Protein AF-A0A7C1GFV4-F1 (afdb_monomer_lite)

Foldseek 3Di:
DDDDDPDDWDKDFDWDQPPVHDIDTDWIATPNRTPVVVVCVVCVVVCVVPNPVSVVVVVVVVVVVVVVVVVVPDPDDDDDDDDPPPPDDD

Secondary structure (DSSP, 8-state):
----------EEEEEEEETTTEEEEEEEEETTEEHHHHHHHHHHHHHHHHHHHHHHHHHHHHHHHHHHHHHHT-SSPPP-PPP-------

Radius of gyration: 19.38 Å; chains: 1; bounding box: 44×45×37 Å

Sequence (90 aa):
VLKEKNVAIPVSYIMILENGNQWMVYDIIVEGVSLVRNYMEQFREIVRQGGYSELIKLLENKIETLEHDLSKTCPIDLPRKAVPQRRSVR

Structure (mmCIF, N/CA/C/O backbone):
data_AF-A0A7C1GFV4-F1
#
_entry.id   AF-A0A7C1GFV4-F1
#
loop_
_atom_site.group_PDB
_atom_site.id
_atom_site.type_symbol
_atom_site.label_atom_id
_atom_site.label_alt_id
_atom_site.label_comp_id
_atom_site.label_asym_id
_atom_site.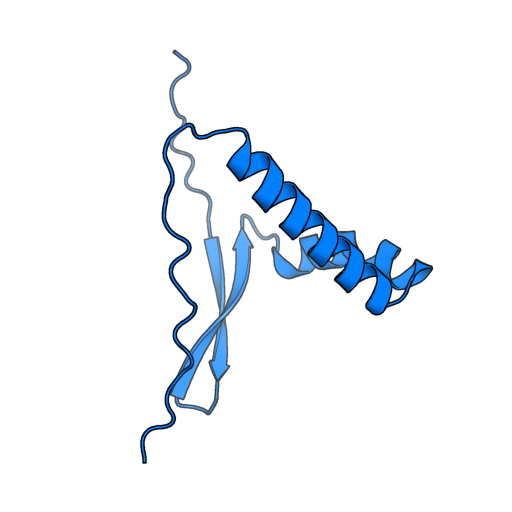label_entity_id
_atom_site.label_seq_id
_atom_site.pdbx_PDB_ins_code
_atom_site.Cartn_x
_atom_site.Cartn_y
_atom_site.Cartn_z
_atom_site.occupancy
_atom_site.B_iso_or_equiv
_atom_site.auth_seq_id
_atom_site.auth_comp_id
_atom_site.auth_asym_id
_atom_site.a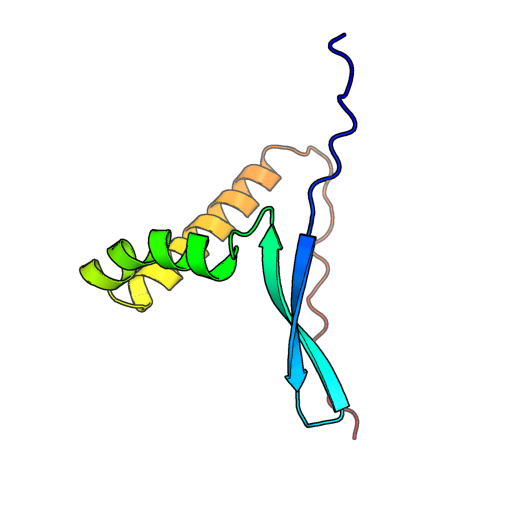uth_atom_id
_atom_site.pdbx_PDB_model_num
ATOM 1 N N . VAL A 1 1 ? -3.097 -35.923 -8.622 1.00 40.19 1 VAL A N 1
ATOM 2 C CA . VAL A 1 1 ? -1.800 -35.246 -8.854 1.00 40.19 1 VAL A CA 1
ATOM 3 C C . VAL A 1 1 ? -1.944 -34.374 -10.091 1.00 40.19 1 VAL A C 1
ATOM 5 O O . VAL A 1 1 ? -1.831 -34.877 -11.203 1.00 40.19 1 VAL A O 1
ATOM 8 N N . LEU A 1 2 ? -2.338 -33.111 -9.919 1.00 43.69 2 LEU A N 1
ATOM 9 C CA . LEU A 1 2 ? -2.471 -32.180 -11.041 1.00 43.69 2 LEU A CA 1
ATOM 10 C C . LEU A 1 2 ? -1.131 -31.468 -11.210 1.00 43.69 2 LEU A C 1
ATOM 12 O O . LEU A 1 2 ? -0.651 -30.817 -10.290 1.00 43.69 2 LEU A O 1
ATOM 16 N N . LYS A 1 3 ? -0.508 -31.711 -12.364 1.00 47.81 3 LYS A N 1
ATOM 17 C CA . LYS A 1 3 ? 0.813 -31.224 -12.760 1.00 47.81 3 LYS A CA 1
ATOM 18 C C . LYS A 1 3 ? 0.896 -29.704 -12.613 1.00 47.81 3 LYS A C 1
ATOM 20 O O . LYS A 1 3 ? 0.097 -28.987 -13.216 1.00 47.81 3 LYS A O 1
ATOM 25 N N . GLU A 1 4 ? 1.890 -29.248 -11.858 1.00 58.34 4 GLU A N 1
ATOM 26 C CA . GLU A 1 4 ? 2.348 -27.862 -11.826 1.00 58.34 4 GLU A CA 1
ATOM 27 C C . GLU A 1 4 ? 2.608 -27.384 -13.258 1.00 58.34 4 GLU A C 1
ATOM 29 O O . GLU A 1 4 ? 3.488 -27.888 -13.960 1.00 58.34 4 GLU A O 1
ATOM 34 N N . LYS A 1 5 ? 1.812 -26.418 -13.717 1.00 58.12 5 LYS A N 1
ATOM 35 C CA . LYS A 1 5 ? 2.185 -25.624 -14.882 1.00 58.12 5 LYS A CA 1
ATOM 36 C C . LYS A 1 5 ? 3.199 -24.606 -14.381 1.00 58.12 5 LYS A C 1
ATOM 38 O O . LYS A 1 5 ? 2.848 -23.727 -13.602 1.00 58.12 5 LYS A O 1
ATOM 43 N N . ASN A 1 6 ? 4.447 -24.758 -14.807 1.00 66.06 6 ASN A N 1
ATOM 44 C CA . ASN A 1 6 ? 5.503 -23.770 -14.628 1.00 66.06 6 ASN A CA 1
ATOM 45 C C . ASN A 1 6 ? 5.130 -22.516 -15.442 1.00 66.06 6 ASN A C 1
ATOM 47 O O . ASN A 1 6 ? 5.488 -22.385 -16.610 1.00 66.06 6 ASN A O 1
ATOM 51 N N . VAL A 1 7 ? 4.277 -21.669 -14.863 1.00 77.44 7 VAL A N 1
ATOM 52 C CA . VAL A 1 7 ? 3.877 -20.381 -15.430 1.00 77.44 7 VAL A CA 1
ATOM 53 C C . VAL A 1 7 ? 4.819 -19.340 -14.846 1.00 77.44 7 VAL A C 1
ATOM 55 O O . VAL A 1 7 ? 4.774 -19.055 -13.651 1.00 77.44 7 VAL A O 1
ATOM 58 N N . ALA A 1 8 ? 5.697 -18.796 -15.685 1.00 77.25 8 ALA A N 1
ATOM 59 C CA . ALA A 1 8 ? 6.520 -17.657 -15.313 1.00 77.25 8 ALA A CA 1
ATOM 60 C C . ALA A 1 8 ? 5.633 -16.407 -15.272 1.00 77.25 8 ALA A C 1
ATOM 62 O O . ALA A 1 8 ? 5.156 -15.945 -16.308 1.00 77.25 8 ALA A O 1
ATOM 63 N N . ILE A 1 9 ? 5.399 -15.885 -14.070 1.00 83.38 9 ILE A N 1
ATOM 64 C CA . ILE A 1 9 ? 4.645 -14.651 -13.861 1.00 83.38 9 ILE A CA 1
ATOM 65 C C . ILE A 1 9 ? 5.643 -13.486 -13.933 1.00 83.38 9 ILE A C 1
ATOM 67 O O . ILE A 1 9 ? 6.559 -13.436 -13.108 1.00 83.38 9 ILE A O 1
ATOM 71 N N . PRO A 1 10 ? 5.523 -12.559 -14.902 1.00 84.75 10 PRO A N 1
ATOM 72 C CA . PRO A 1 10 ? 6.414 -11.411 -14.976 1.00 84.75 10 PRO A CA 1
ATOM 73 C C . PRO A 1 10 ? 6.156 -10.466 -13.797 1.00 84.75 10 PRO A C 1
ATOM 75 O O . PRO A 1 10 ? 5.029 -10.011 -13.581 1.00 84.75 10 PRO A O 1
ATOM 78 N N . VAL A 1 11 ? 7.224 -10.163 -13.057 1.00 91.00 11 VAL A N 1
ATOM 79 C CA . VAL A 1 11 ? 7.217 -9.239 -11.920 1.00 91.00 11 VAL A CA 1
ATOM 80 C C . VAL A 1 11 ? 8.169 -8.087 -12.215 1.00 91.00 11 VAL A C 1
ATOM 82 O O . VAL A 1 11 ? 9.352 -8.306 -12.475 1.00 91.00 11 VAL A O 1
ATOM 85 N N . SER A 1 12 ? 7.656 -6.863 -12.145 1.00 92.12 12 SER A N 1
ATOM 86 C CA . SER A 1 12 ? 8.437 -5.636 -12.299 1.00 92.12 12 SER A CA 1
ATOM 87 C C . SER A 1 12 ? 8.435 -4.852 -10.992 1.00 92.12 12 SER A C 1
ATOM 89 O O . SER A 1 12 ? 7.409 -4.752 -10.326 1.00 92.12 12 SER A O 1
ATOM 91 N N . TYR A 1 13 ? 9.572 -4.256 -10.641 1.00 93.31 13 TYR A N 1
ATOM 92 C CA . TYR A 1 13 ? 9.714 -3.437 -9.439 1.00 93.31 13 TYR A CA 1
ATOM 93 C C . TYR A 1 13 ? 9.838 -1.965 -9.823 1.00 93.31 13 TYR A C 1
ATOM 95 O O . TYR A 1 13 ? 10.712 -1.596 -10.607 1.00 93.31 13 TYR A O 1
ATOM 103 N N . ILE A 1 14 ? 8.993 -1.117 -9.240 1.00 92.88 14 ILE A N 1
ATOM 104 C CA . ILE A 1 14 ? 9.214 0.327 -9.223 1.00 92.88 14 ILE A CA 1
ATOM 105 C C . ILE A 1 14 ? 10.112 0.618 -8.026 1.00 92.88 14 ILE A C 1
ATOM 107 O O . ILE A 1 14 ? 9.752 0.327 -6.884 1.00 92.88 14 ILE A O 1
ATOM 111 N N . MET A 1 15 ? 11.281 1.196 -8.292 1.00 94.19 15 MET A N 1
ATOM 112 C CA . MET A 1 15 ? 12.234 1.590 -7.260 1.00 94.19 15 MET A CA 1
ATOM 113 C C . MET A 1 15 ? 12.340 3.110 -7.178 1.00 94.19 15 MET A C 1
ATOM 115 O O . MET A 1 15 ? 12.274 3.806 -8.191 1.00 94.19 15 MET A O 1
ATOM 119 N N . ILE A 1 16 ? 12.540 3.611 -5.964 1.00 94.56 16 ILE A N 1
ATOM 120 C CA . ILE A 1 16 ? 12.805 5.017 -5.669 1.00 94.56 16 ILE A CA 1
ATOM 121 C C . ILE A 1 16 ? 14.198 5.151 -5.058 1.00 94.56 16 ILE A C 1
ATOM 123 O O . ILE A 1 16 ? 14.634 4.283 -4.301 1.00 94.56 16 ILE A O 1
ATOM 127 N N . LEU A 1 17 ? 14.905 6.226 -5.402 1.00 94.75 17 LEU A N 1
ATOM 128 C CA . LEU A 1 17 ? 16.206 6.536 -4.822 1.00 94.75 17 LEU A CA 1
ATOM 129 C C . LEU A 1 17 ? 16.003 7.408 -3.581 1.00 94.75 17 LEU A C 1
ATOM 131 O O . LEU A 1 17 ? 15.744 8.606 -3.682 1.00 94.75 17 LEU A O 1
ATOM 135 N N . GLU A 1 18 ? 16.120 6.800 -2.409 1.00 90.50 18 GLU A N 1
ATOM 136 C CA . GLU A 1 18 ? 16.077 7.491 -1.130 1.00 90.50 18 GLU A CA 1
ATOM 137 C C . GLU A 1 18 ? 17.438 8.136 -0.829 1.00 90.50 18 GLU A C 1
ATOM 139 O O . GLU A 1 18 ? 18.501 7.530 -1.013 1.00 90.50 18 GLU A O 1
ATOM 144 N N . ASN A 1 19 ? 17.406 9.396 -0.381 1.00 88.50 19 ASN A N 1
ATOM 145 C CA . ASN A 1 19 ? 18.571 10.165 0.077 1.00 88.50 19 ASN A CA 1
ATOM 146 C C . ASN A 1 19 ? 19.753 10.199 -0.914 1.00 88.50 19 ASN A C 1
ATOM 148 O O . ASN A 1 19 ? 20.901 10.386 -0.519 1.00 88.50 19 ASN A O 1
ATOM 152 N N . GLY A 1 20 ? 19.479 9.994 -2.206 1.00 90.19 20 GLY A N 1
ATOM 153 C CA . GLY A 1 20 ? 20.475 10.006 -3.277 1.00 90.19 20 GLY A CA 1
ATOM 154 C C . GLY A 1 20 ? 21.424 8.803 -3.320 1.00 90.19 20 GLY A C 1
ATOM 155 O O . GLY A 1 20 ? 22.279 8.773 -4.199 1.00 90.19 20 GLY A O 1
ATOM 156 N N . ASN A 1 21 ? 21.302 7.820 -2.418 1.00 92.62 21 ASN A N 1
ATOM 157 C CA . ASN A 1 21 ? 22.260 6.707 -2.342 1.00 92.62 21 ASN A CA 1
ATOM 158 C C . ASN A 1 21 ? 21.648 5.338 -1.995 1.00 92.62 21 ASN A C 1
ATOM 160 O O . ASN A 1 21 ? 22.375 4.350 -1.911 1.00 92.62 21 ASN A O 1
ATOM 164 N N . GLN A 1 22 ? 20.332 5.244 -1.782 1.00 94.12 22 GLN A N 1
ATOM 165 C CA . GLN A 1 22 ? 19.689 3.983 -1.419 1.00 94.12 22 GLN A CA 1
ATOM 166 C C . GLN A 1 22 ? 18.462 3.708 -2.286 1.00 94.12 22 GLN A C 1
ATOM 168 O O . GLN A 1 22 ? 17.478 4.432 -2.228 1.00 94.12 22 GLN A O 1
ATOM 173 N N . TRP A 1 23 ? 18.494 2.633 -3.073 1.00 94.00 23 TRP A N 1
ATOM 174 C CA . TRP A 1 23 ? 17.312 2.179 -3.803 1.00 94.00 23 TRP A CA 1
ATOM 175 C C . TRP A 1 23 ? 16.364 1.432 -2.869 1.00 94.00 23 TRP A C 1
ATOM 177 O O . TRP A 1 23 ? 16.758 0.474 -2.201 1.00 94.00 23 TRP A O 1
ATOM 187 N N . MET A 1 24 ? 15.108 1.863 -2.843 1.00 92.25 24 MET A N 1
ATOM 188 C CA . MET A 1 24 ? 14.025 1.201 -2.125 1.00 92.25 24 MET A CA 1
ATOM 189 C C . MET A 1 24 ? 12.925 0.795 -3.093 1.00 92.25 24 MET A C 1
ATOM 191 O O . MET A 1 24 ? 12.584 1.535 -4.015 1.00 92.25 24 MET A O 1
ATOM 195 N N . VAL A 1 25 ? 12.359 -0.389 -2.876 1.00 92.50 25 VAL A N 1
ATOM 196 C CA . VAL A 1 25 ? 11.195 -0.852 -3.632 1.00 92.50 25 VAL A CA 1
ATOM 197 C C . VAL A 1 25 ? 9.976 -0.069 -3.160 1.00 92.50 25 VAL A C 1
ATOM 199 O O . VAL A 1 25 ? 9.652 -0.088 -1.975 1.00 92.50 25 VAL A O 1
ATOM 202 N N . TYR A 1 26 ? 9.313 0.609 -4.091 1.00 92.69 26 TYR A N 1
ATOM 203 C CA . TYR A 1 26 ? 8.089 1.362 -3.833 1.00 92.69 26 TYR A CA 1
ATOM 204 C C . TYR A 1 26 ? 6.842 0.546 -4.175 1.00 92.69 26 TYR A C 1
ATOM 206 O O . TYR A 1 26 ? 5.908 0.476 -3.383 1.00 92.69 26 TYR A O 1
ATOM 214 N N . ASP A 1 27 ? 6.832 -0.090 -5.347 1.00 92.12 27 ASP A N 1
ATOM 215 C CA . ASP A 1 27 ? 5.682 -0.852 -5.830 1.00 92.12 27 ASP A CA 1
ATOM 216 C C . ASP A 1 27 ? 6.132 -2.063 -6.649 1.00 92.12 27 ASP A C 1
ATOM 218 O O . ASP A 1 27 ? 7.206 -2.074 -7.257 1.00 92.12 27 ASP A O 1
ATOM 222 N N . ILE A 1 28 ? 5.292 -3.091 -6.648 1.00 93.06 28 ILE A N 1
ATOM 223 C CA . ILE A 1 28 ? 5.491 -4.334 -7.381 1.00 93.06 28 ILE A CA 1
ATOM 224 C C . ILE A 1 28 ? 4.352 -4.436 -8.387 1.00 93.06 28 ILE A C 1
ATOM 226 O O . ILE A 1 28 ? 3.177 -4.389 -8.026 1.00 93.06 28 ILE A O 1
ATOM 230 N N . ILE A 1 29 ? 4.705 -4.598 -9.654 1.00 92.06 29 ILE A N 1
ATOM 231 C CA . ILE A 1 29 ? 3.764 -4.799 -10.744 1.00 92.06 29 ILE A CA 1
ATOM 232 C C . ILE A 1 29 ? 3.806 -6.272 -11.124 1.00 92.06 29 ILE A C 1
ATOM 234 O O . ILE A 1 29 ? 4.845 -6.779 -11.548 1.00 92.06 29 ILE A O 1
ATOM 238 N N . VAL A 1 30 ? 2.668 -6.944 -11.001 1.00 91.25 30 VAL A N 1
ATOM 239 C CA . VAL A 1 30 ? 2.498 -8.350 -11.374 1.00 91.25 30 VAL A CA 1
ATOM 240 C C . VAL A 1 30 ? 1.528 -8.399 -12.544 1.00 91.25 30 VAL A C 1
ATOM 242 O O . VAL A 1 30 ? 0.423 -7.875 -12.440 1.00 91.25 30 VAL A O 1
ATOM 245 N N . GLU A 1 31 ? 1.959 -8.952 -13.680 1.00 89.75 31 GLU A N 1
ATOM 246 C CA . GLU A 1 31 ? 1.127 -9.039 -14.898 1.00 89.75 31 GLU A CA 1
ATOM 247 C C . GLU A 1 31 ? 0.537 -7.683 -15.345 1.00 89.75 31 GLU A C 1
ATOM 249 O O . GLU A 1 31 ? -0.578 -7.590 -15.850 1.00 89.75 31 GLU A O 1
ATOM 254 N N . GLY A 1 32 ? 1.290 -6.596 -15.140 1.00 86.94 32 GLY A N 1
ATOM 255 C CA . GLY A 1 32 ? 0.855 -5.235 -15.478 1.00 86.94 32 GLY A CA 1
ATOM 256 C C . GLY A 1 32 ? -0.049 -4.569 -14.433 1.00 86.94 32 GLY A C 1
ATOM 257 O O . GLY A 1 32 ? -0.419 -3.407 -14.605 1.00 86.94 32 GLY A O 1
ATOM 258 N N . VAL A 1 33 ? -0.365 -5.251 -13.330 1.00 88.81 33 VAL A N 1
ATOM 259 C CA . VAL A 1 33 ? -1.169 -4.711 -12.229 1.00 88.81 33 VAL A CA 1
ATOM 260 C C . VAL A 1 33 ? -0.265 -4.296 -11.070 1.00 88.81 33 VAL A C 1
ATOM 262 O O . VAL A 1 33 ? 0.440 -5.115 -10.486 1.00 88.81 33 VAL A O 1
ATOM 265 N N . SER A 1 34 ? -0.304 -3.008 -10.726 1.00 90.88 34 SER A N 1
ATOM 266 C CA . SER A 1 34 ? 0.333 -2.459 -9.523 1.00 90.88 34 SER A CA 1
ATOM 267 C C . SER A 1 34 ? -0.355 -3.000 -8.272 1.00 90.88 34 SER A C 1
ATOM 269 O O . SER A 1 34 ? -1.571 -2.836 -8.107 1.00 90.88 34 SER A O 1
ATOM 271 N N . LEU A 1 35 ? 0.420 -3.616 -7.379 1.00 89.31 35 LEU A N 1
ATOM 272 C CA . LEU A 1 35 ? -0.097 -4.073 -6.094 1.00 89.31 35 LEU A CA 1
ATOM 273 C C . LEU A 1 35 ? -0.561 -2.887 -5.251 1.00 89.31 35 LEU A C 1
ATOM 275 O O . LEU A 1 35 ? -1.669 -2.935 -4.716 1.00 89.31 35 LEU A O 1
ATOM 279 N N . VAL A 1 36 ? 0.221 -1.804 -5.182 1.00 90.19 36 VAL A N 1
ATOM 280 C CA . VAL A 1 36 ? -0.170 -0.603 -4.426 1.00 90.19 36 VAL A CA 1
ATOM 281 C C . VAL A 1 36 ? -1.505 -0.063 -4.928 1.00 90.19 36 VAL A C 1
ATOM 283 O O . VAL A 1 36 ? -2.412 0.163 -4.127 1.00 90.19 36 VAL A O 1
ATOM 286 N N . ARG A 1 37 ? -1.672 0.096 -6.247 1.00 89.75 37 ARG A N 1
ATOM 287 C CA . ARG A 1 37 ? -2.927 0.596 -6.820 1.00 89.75 37 ARG A CA 1
ATOM 288 C C . ARG A 1 37 ? -4.092 -0.338 -6.514 1.00 89.75 37 ARG A C 1
ATOM 290 O O . ARG A 1 37 ? -5.142 0.144 -6.111 1.00 89.75 37 ARG A O 1
ATOM 297 N N . ASN A 1 38 ? -3.909 -1.648 -6.662 1.00 89.75 38 ASN A N 1
ATOM 298 C CA . ASN A 1 38 ? -4.954 -2.627 -6.365 1.00 89.75 38 ASN A CA 1
ATOM 299 C C . ASN A 1 38 ? -5.447 -2.522 -4.910 1.00 89.75 38 ASN A C 1
ATOM 301 O O . ASN A 1 38 ? -6.649 -2.461 -4.664 1.00 89.75 38 ASN A O 1
ATOM 305 N N . TYR A 1 39 ? -4.532 -2.437 -3.944 1.00 86.50 39 TYR A N 1
ATOM 306 C CA . TYR A 1 39 ? -4.913 -2.289 -2.537 1.00 86.50 39 TYR A CA 1
ATOM 307 C C . TYR A 1 39 ? -5.499 -0.904 -2.223 1.00 86.50 39 TYR A C 1
ATOM 309 O O . TYR A 1 39 ? -6.461 -0.803 -1.465 1.00 86.50 39 TYR A O 1
ATOM 317 N N . MET A 1 40 ? -4.999 0.162 -2.852 1.00 87.44 40 MET A N 1
ATOM 318 C CA . MET A 1 40 ? -5.564 1.510 -2.702 1.00 87.44 40 MET A CA 1
ATOM 319 C C . MET A 1 40 ? -7.021 1.591 -3.165 1.00 87.44 40 MET A C 1
ATOM 321 O O . MET A 1 40 ? -7.835 2.244 -2.514 1.00 87.44 40 MET A O 1
ATOM 325 N N . GLU A 1 41 ? -7.368 0.919 -4.264 1.00 88.12 41 GLU A N 1
ATOM 326 C CA . GLU A 1 41 ? -8.755 0.814 -4.734 1.00 88.12 41 GLU A CA 1
ATOM 327 C C . GLU A 1 41 ? -9.655 0.140 -3.686 1.00 88.12 41 GLU A C 1
ATOM 329 O O . GLU A 1 41 ? -10.754 0.623 -3.418 1.00 88.12 41 GLU A O 1
ATOM 334 N N . GLN A 1 42 ? -9.170 -0.919 -3.030 1.00 83.62 42 GLN A N 1
ATOM 335 C CA . GLN A 1 42 ? -9.916 -1.629 -1.982 1.00 83.62 42 GLN A CA 1
ATOM 336 C C . GLN A 1 42 ? -10.136 -0.764 -0.733 1.00 83.62 42 GLN A C 1
ATOM 338 O O . GLN A 1 42 ? -11.194 -0.827 -0.109 1.00 83.62 42 GLN A O 1
ATOM 343 N N . PHE A 1 43 ? -9.166 0.078 -0.379 1.00 86.00 43 PHE A N 1
ATOM 344 C CA . PHE A 1 43 ? -9.269 0.953 0.791 1.00 86.00 43 PHE A CA 1
ATOM 345 C C . PHE A 1 43 ? -9.998 2.267 0.519 1.00 86.00 43 PHE A C 1
ATOM 347 O O . PHE A 1 43 ? -10.405 2.934 1.470 1.00 86.00 43 PHE A O 1
ATOM 354 N N . ARG A 1 44 ? -10.209 2.641 -0.749 1.00 88.56 44 ARG A N 1
ATOM 355 C CA . ARG A 1 44 ? -10.870 3.901 -1.111 1.00 88.56 44 ARG A CA 1
ATOM 356 C C . ARG A 1 44 ? -12.229 4.049 -0.438 1.00 88.56 44 ARG A C 1
ATOM 358 O O . ARG A 1 44 ? -12.536 5.127 0.060 1.00 88.56 44 ARG A O 1
ATOM 365 N N . GLU A 1 45 ? -13.024 2.984 -0.405 1.00 87.44 45 GLU A N 1
ATOM 366 C CA . GLU A 1 45 ? -14.366 3.040 0.176 1.00 87.44 45 GLU A CA 1
ATOM 367 C C . GLU A 1 45 ? -14.330 3.197 1.699 1.00 87.44 45 GLU A C 1
ATOM 369 O O . GLU A 1 45 ? -15.076 3.999 2.255 1.00 87.44 45 GLU A O 1
ATOM 374 N N . ILE A 1 46 ? -13.395 2.514 2.360 1.00 85.00 46 ILE A N 1
ATOM 375 C CA . ILE A 1 46 ? -13.173 2.619 3.807 1.00 85.00 46 ILE A CA 1
ATOM 376 C C . ILE A 1 46 ? -12.763 4.047 4.170 1.00 85.00 46 ILE A C 1
ATOM 378 O O . ILE A 1 46 ? -13.356 4.666 5.048 1.00 85.00 46 ILE A O 1
ATOM 382 N N . VAL A 1 47 ? -11.789 4.609 3.449 1.00 87.44 47 VAL A N 1
ATOM 383 C CA . VAL A 1 47 ? -11.326 5.982 3.687 1.00 87.44 47 VAL A CA 1
ATOM 384 C C . VAL A 1 47 ? -12.428 6.997 3.378 1.00 87.44 47 VAL A C 1
ATOM 386 O O . VAL A 1 47 ? -12.544 8.002 4.075 1.00 87.44 47 VAL A O 1
ATOM 389 N N . ARG A 1 48 ? -13.267 6.744 2.368 1.00 87.88 48 ARG A N 1
ATOM 390 C CA . ARG A 1 48 ? -14.394 7.620 2.019 1.00 87.88 48 ARG A CA 1
ATOM 391 C C . ARG A 1 48 ? -15.466 7.655 3.110 1.00 87.88 48 ARG A C 1
ATOM 393 O O . ARG A 1 48 ? -16.033 8.716 3.347 1.00 87.88 48 ARG A O 1
ATOM 400 N N . GLN A 1 49 ? -15.770 6.516 3.729 1.00 86.06 49 GLN A N 1
ATOM 401 C CA . GLN A 1 49 ? -16.808 6.409 4.758 1.00 86.06 49 GLN A CA 1
ATOM 402 C C . GLN A 1 49 ? -16.305 6.833 6.147 1.00 86.06 49 GLN A C 1
ATOM 404 O O . GLN A 1 49 ? -17.017 7.526 6.869 1.00 86.06 49 GLN A O 1
ATOM 409 N N . GLY A 1 50 ? -15.077 6.442 6.491 1.00 78.75 50 GLY A N 1
ATOM 410 C CA . GLY A 1 50 ? -14.530 6.498 7.847 1.00 78.75 50 GLY A CA 1
ATOM 411 C C . GLY A 1 50 ? -13.309 7.385 8.049 1.00 78.75 50 GLY A C 1
ATOM 412 O O . GLY A 1 50 ? -12.840 7.585 9.170 1.00 78.75 50 GLY A O 1
ATOM 413 N N . GLY A 1 51 ? -12.742 7.902 6.962 1.00 88.06 51 GLY A N 1
ATOM 414 C CA . GLY A 1 51 ? -11.446 8.562 6.988 1.00 88.06 51 GLY A CA 1
ATOM 415 C C . GLY A 1 51 ? -10.286 7.599 7.268 1.00 88.06 51 GLY A C 1
ATOM 416 O O . GLY A 1 51 ? -10.410 6.375 7.279 1.00 88.06 51 GLY A O 1
ATOM 417 N N . TYR A 1 52 ? -9.106 8.177 7.481 1.00 86.00 52 TYR A N 1
ATOM 418 C CA . TYR A 1 52 ? -7.867 7.419 7.670 1.00 86.00 52 TYR A CA 1
ATOM 419 C C . TYR A 1 52 ? -7.821 6.646 9.000 1.00 86.00 52 TYR A C 1
ATOM 421 O O . TYR A 1 52 ? -7.241 5.566 9.075 1.00 86.00 52 TYR A O 1
ATOM 429 N N . SER A 1 53 ? -8.444 7.176 10.055 1.00 87.50 53 SER A N 1
ATOM 430 C CA . SER A 1 53 ? -8.422 6.563 11.387 1.00 87.50 53 SER A CA 1
ATOM 431 C C . SER A 1 53 ? -9.163 5.226 11.433 1.00 87.50 53 SER A C 1
ATOM 433 O O . SER A 1 53 ? -8.716 4.315 12.127 1.00 87.50 53 SER A O 1
ATOM 435 N N . GLU A 1 54 ? -10.257 5.072 10.683 1.00 88.06 54 GLU A N 1
ATOM 436 C CA . GLU A 1 54 ? -10.963 3.791 10.587 1.00 88.06 54 GLU A CA 1
ATOM 437 C C . GLU A 1 54 ? -10.151 2.736 9.838 1.00 88.06 54 GLU A C 1
ATOM 439 O O . GLU A 1 54 ? -10.124 1.581 10.261 1.00 88.06 54 GLU A O 1
ATOM 444 N N . LEU A 1 55 ? -9.411 3.129 8.797 1.00 87.12 55 LEU A N 1
ATOM 445 C CA . LEU A 1 55 ? -8.501 2.215 8.108 1.00 87.12 55 LEU A CA 1
ATOM 446 C C . LEU A 1 55 ? -7.428 1.663 9.060 1.00 87.12 55 LEU A C 1
ATOM 448 O O . LEU A 1 55 ? -7.201 0.456 9.075 1.00 87.12 55 LEU A O 1
ATOM 452 N N . ILE A 1 56 ? -6.805 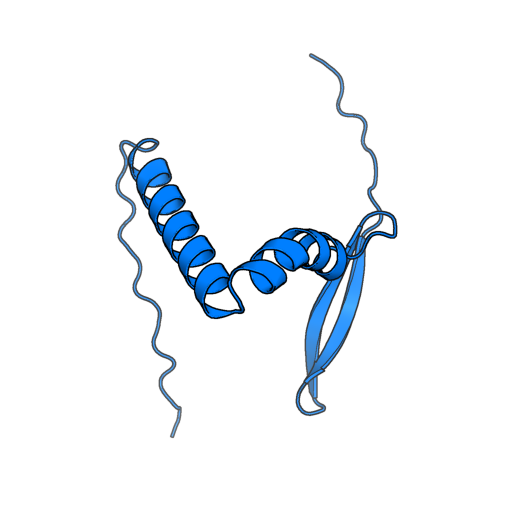2.518 9.880 1.00 90.00 56 ILE A N 1
ATOM 453 C CA . ILE A 1 56 ? -5.796 2.078 10.859 1.00 90.00 56 ILE A CA 1
ATOM 454 C C . ILE A 1 56 ? -6.392 1.097 11.868 1.00 90.00 56 ILE A C 1
ATOM 456 O O . ILE A 1 56 ? -5.827 0.025 12.065 1.00 90.00 56 ILE A O 1
ATOM 460 N N . LYS A 1 57 ? -7.573 1.394 12.422 1.00 90.44 57 LYS A N 1
ATOM 461 C CA . LYS A 1 57 ? -8.260 0.479 13.347 1.00 90.44 57 LYS A CA 1
ATOM 462 C C . LYS A 1 57 ? -8.561 -0.877 12.711 1.00 90.44 57 LYS A C 1
ATOM 464 O O . LYS A 1 57 ? -8.408 -1.912 13.350 1.00 90.44 57 LYS A O 1
ATOM 469 N N . LEU A 1 58 ? -8.992 -0.895 11.448 1.00 88.12 58 LEU A N 1
ATOM 470 C CA . LEU A 1 58 ? -9.252 -2.143 10.726 1.00 88.12 58 LEU A CA 1
ATOM 471 C C . LEU A 1 58 ? -7.975 -2.960 10.516 1.00 88.12 58 LEU A C 1
ATOM 473 O O . LEU A 1 58 ? -8.014 -4.185 10.636 1.00 88.12 58 LEU A O 1
ATOM 477 N N . LEU A 1 59 ? -6.852 -2.298 10.227 1.00 87.94 59 LEU A N 1
ATOM 478 C CA . LEU A 1 59 ? -5.552 -2.954 10.096 1.00 87.94 59 LEU A CA 1
ATOM 479 C C . LEU A 1 59 ? -5.073 -3.526 11.435 1.00 87.94 59 LEU A C 1
ATOM 481 O O . LEU A 1 59 ? -4.664 -4.684 11.472 1.00 87.94 59 LEU A O 1
ATOM 485 N N . GLU A 1 60 ? -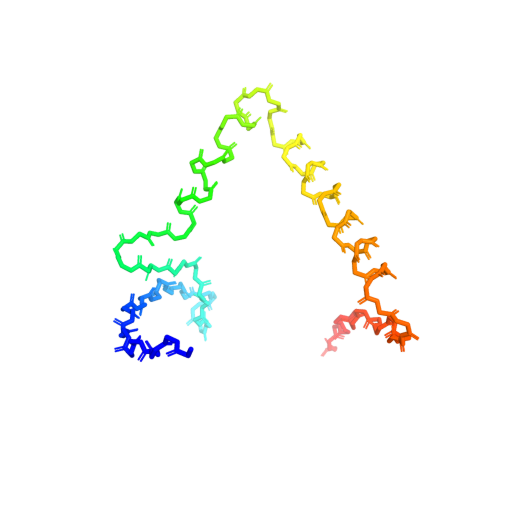5.181 -2.764 12.524 1.00 91.06 60 GLU A N 1
ATOM 486 C CA . GLU A 1 60 ? -4.844 -3.216 13.882 1.00 91.06 60 GLU A CA 1
ATOM 487 C C . GLU A 1 60 ? -5.673 -4.447 14.273 1.00 91.06 60 GLU A C 1
ATOM 489 O O . GLU A 1 60 ? -5.111 -5.498 14.576 1.00 91.06 60 GLU A O 1
ATOM 494 N N . ASN A 1 61 ? -6.999 -4.380 14.117 1.00 91.50 61 ASN A N 1
ATOM 495 C CA . ASN A 1 61 ? -7.898 -5.506 14.389 1.00 91.50 61 ASN A CA 1
ATOM 496 C C . ASN A 1 61 ? -7.565 -6.742 13.537 1.00 91.50 61 ASN A C 1
ATOM 498 O O . ASN A 1 61 ? -7.680 -7.883 13.995 1.00 91.50 61 ASN A O 1
ATOM 502 N N . LYS A 1 62 ? -7.164 -6.541 12.273 1.00 87.88 62 LYS A N 1
ATOM 503 C CA . LYS A 1 62 ? -6.777 -7.644 11.388 1.00 87.88 62 LYS A CA 1
ATOM 504 C C . LYS A 1 62 ? -5.477 -8.296 11.847 1.00 87.88 62 LYS A C 1
ATOM 506 O O . LYS A 1 62 ? -5.400 -9.521 11.811 1.00 87.88 62 LYS A O 1
ATOM 511 N N . ILE A 1 63 ? -4.489 -7.511 12.278 1.00 89.62 63 ILE A N 1
ATOM 512 C CA . ILE A 1 63 ? -3.227 -8.020 12.828 1.00 89.62 63 ILE A CA 1
ATOM 513 C C . ILE A 1 63 ? -3.503 -8.818 14.102 1.00 89.62 63 ILE A C 1
ATOM 515 O O . ILE A 1 63 ? -3.063 -9.958 14.188 1.00 89.62 63 ILE A O 1
ATOM 519 N N . GLU A 1 64 ? -4.304 -8.289 15.028 1.00 88.56 64 GLU A N 1
ATOM 520 C CA . GLU A 1 64 ? -4.686 -9.002 16.256 1.00 88.56 64 GLU A CA 1
ATOM 521 C C . GLU A 1 64 ? -5.400 -10.325 15.957 1.00 88.56 64 GLU A C 1
ATOM 523 O O . GLU A 1 64 ? -5.089 -11.360 16.547 1.00 88.56 64 GLU A O 1
ATOM 528 N N . THR A 1 65 ? -6.322 -10.318 14.988 1.00 84.25 65 THR A N 1
ATOM 529 C CA . THR A 1 65 ? -7.016 -11.536 14.548 1.00 84.25 65 THR A CA 1
ATOM 530 C C . THR A 1 65 ? -6.030 -12.548 13.968 1.00 84.25 65 THR A C 1
ATOM 532 O O . THR A 1 65 ? -6.094 -13.723 14.311 1.00 84.25 65 THR A O 1
ATOM 535 N N . LEU A 1 66 ? -5.095 -12.103 13.121 1.00 83.12 66 LEU A N 1
ATOM 536 C CA . LEU A 1 66 ? -4.075 -12.971 12.534 1.00 83.12 66 LEU A CA 1
ATOM 537 C C . LEU A 1 66 ? -3.136 -13.539 13.602 1.00 83.12 66 LEU A C 1
ATOM 539 O O . LEU A 1 66 ? -2.845 -14.728 13.569 1.00 83.12 66 LEU A O 1
ATOM 543 N N . GLU A 1 67 ? -2.694 -12.740 14.571 1.00 78.75 67 GLU A N 1
ATOM 544 C CA . GLU A 1 67 ? -1.880 -13.216 15.696 1.00 78.75 67 GLU A CA 1
ATOM 545 C C . GLU A 1 67 ? -2.625 -14.259 16.539 1.00 78.75 67 GLU A C 1
ATOM 547 O O . GLU A 1 67 ? -2.057 -15.283 16.927 1.00 78.75 67 GLU A O 1
ATOM 552 N N . HIS A 1 68 ? -3.914 -14.036 16.789 1.00 73.62 68 HIS A N 1
ATOM 553 C CA . HIS A 1 68 ? -4.755 -14.971 17.521 1.00 73.62 68 HIS A CA 1
ATOM 554 C C . HIS A 1 68 ? -5.032 -16.256 16.727 1.00 73.62 68 HIS A C 1
ATOM 556 O O . HIS A 1 68 ? -4.989 -17.349 17.291 1.00 73.62 68 HIS A O 1
ATOM 562 N N . ASP A 1 69 ? -5.255 -16.171 15.419 1.00 69.50 69 ASP A N 1
ATOM 563 C CA . ASP A 1 69 ? -5.463 -17.351 14.578 1.00 69.50 69 ASP A CA 1
ATOM 564 C C . ASP A 1 69 ? -4.170 -18.166 14.423 1.00 69.50 69 ASP A C 1
ATOM 566 O O . ASP A 1 69 ? -4.204 -19.396 14.492 1.00 69.50 69 ASP A O 1
ATOM 570 N N . LEU A 1 70 ? -3.013 -17.498 14.354 1.00 63.69 70 LEU A N 1
ATOM 571 C CA . LEU A 1 70 ? -1.697 -18.140 14.420 1.00 63.69 70 LEU A CA 1
ATOM 572 C C . LEU A 1 70 ? -1.449 -18.818 15.780 1.00 63.69 70 LEU A C 1
ATOM 574 O O . LEU A 1 70 ? -0.787 -19.853 15.819 1.00 63.69 70 LEU A O 1
ATOM 578 N N . SER A 1 71 ? -2.020 -18.305 16.880 1.00 56.53 71 SER A N 1
ATOM 579 C CA . SER A 1 71 ? -1.967 -18.972 18.194 1.00 56.53 71 SER A CA 1
ATOM 580 C C . SER A 1 71 ? -2.805 -20.259 18.256 1.00 56.53 71 SER A C 1
ATOM 582 O O . SER A 1 71 ? -2.491 -21.171 19.018 1.00 56.53 71 SER A O 1
ATOM 584 N N . LYS A 1 72 ? -3.856 -20.366 17.428 1.00 59.97 72 LYS A N 1
ATOM 585 C CA . LYS A 1 72 ? -4.730 -21.550 17.359 1.00 59.97 72 LYS A CA 1
ATOM 586 C C . LYS A 1 72 ? -4.171 -22.662 16.480 1.00 59.97 72 LYS A C 1
ATOM 588 O O . LYS A 1 72 ? -4.545 -23.820 16.658 1.00 59.97 72 LYS A O 1
ATOM 593 N N . THR A 1 73 ? -3.271 -22.340 15.556 1.00 50.75 73 THR A N 1
ATOM 594 C CA . THR A 1 73 ? -2.607 -23.319 14.691 1.00 50.75 73 THR A CA 1
ATOM 595 C C . THR A 1 73 ? -1.106 -23.384 14.953 1.00 50.75 73 THR A C 1
ATOM 597 O O . THR A 1 73 ? -0.323 -23.252 14.021 1.00 50.75 73 THR A O 1
ATOM 600 N N . CYS A 1 74 ? -0.682 -23.616 16.198 1.00 46.62 74 CYS A N 1
ATOM 601 C CA . CYS A 1 74 ? 0.548 -24.373 16.454 1.00 46.62 74 CYS A CA 1
ATOM 602 C C . CYS A 1 74 ? 0.654 -24.808 17.929 1.00 46.62 74 CYS A C 1
ATOM 604 O O . CYS A 1 74 ? 0.677 -23.945 18.800 1.00 46.62 74 CYS A O 1
ATOM 606 N N . PRO A 1 75 ? 0.811 -26.110 18.241 1.00 53.38 75 PRO A N 1
ATOM 607 C CA . PRO A 1 75 ? 1.124 -26.582 19.595 1.00 53.38 75 PRO A CA 1
ATOM 608 C C . PRO A 1 75 ? 2.587 -26.362 20.026 1.00 53.38 75 PRO A C 1
ATOM 610 O O . PRO A 1 75 ? 3.035 -27.001 20.975 1.00 53.38 75 PRO A O 1
ATOM 613 N N . ILE A 1 76 ? 3.373 -25.557 19.303 1.00 51.88 76 ILE A N 1
ATOM 614 C CA . ILE A 1 76 ? 4.802 -25.379 19.579 1.00 51.88 76 ILE A CA 1
ATOM 615 C C . ILE A 1 76 ? 5.103 -23.884 19.642 1.00 51.88 76 ILE A C 1
ATOM 617 O O . ILE A 1 76 ? 5.166 -23.201 18.619 1.00 51.88 76 ILE A O 1
ATOM 621 N N . ASP A 1 77 ? 5.276 -23.408 20.874 1.00 50.44 77 ASP A N 1
ATOM 622 C CA . ASP A 1 77 ? 5.702 -22.059 21.226 1.00 50.44 77 ASP A CA 1
ATOM 623 C C . ASP A 1 77 ? 6.958 -21.640 20.447 1.00 50.44 77 ASP A C 1
ATOM 625 O O . ASP A 1 77 ? 8.024 -22.247 20.588 1.00 50.44 77 ASP A O 1
ATOM 629 N N . LEU A 1 78 ? 6.868 -20.543 19.686 1.00 50.88 78 LEU A N 1
ATOM 630 C CA . LEU A 1 78 ? 8.046 -19.748 19.344 1.00 50.88 78 LEU A CA 1
ATOM 631 C C . LEU A 1 78 ? 8.079 -18.493 20.223 1.00 50.88 78 LEU A C 1
ATOM 633 O O . LEU A 1 78 ? 7.111 -17.729 20.247 1.00 50.88 78 LEU A O 1
ATOM 637 N N . PRO A 1 79 ? 9.194 -18.234 20.927 1.00 52.31 79 PRO A N 1
ATOM 638 C CA . PRO A 1 79 ? 9.306 -17.064 21.777 1.00 52.31 79 PRO A CA 1
ATOM 639 C C . PRO A 1 79 ? 9.233 -15.801 20.919 1.00 52.31 79 PRO A C 1
ATOM 641 O O . PRO A 1 79 ? 9.977 -15.665 19.942 1.00 52.31 79 PRO A O 1
ATOM 644 N N . ARG A 1 80 ? 8.362 -14.862 21.320 1.00 53.62 80 ARG A N 1
ATOM 645 C CA . ARG A 1 80 ? 8.311 -13.486 20.804 1.00 53.62 80 ARG A CA 1
ATOM 646 C C . ARG A 1 80 ? 9.725 -12.897 20.841 1.00 53.62 80 ARG A C 1
ATOM 648 O O . ARG A 1 80 ? 10.181 -12.436 21.886 1.00 53.62 80 ARG A O 1
ATOM 655 N N . LYS A 1 81 ? 10.452 -12.916 19.720 1.00 43.25 81 LYS A N 1
ATOM 656 C CA . LYS A 1 81 ? 11.715 -12.182 19.624 1.00 43.25 81 LYS A CA 1
ATOM 657 C C . LYS A 1 81 ? 11.387 -10.696 19.573 1.00 43.25 81 LYS A C 1
ATOM 659 O O . LYS A 1 81 ? 10.726 -10.223 18.656 1.00 43.25 81 LYS A O 1
ATOM 664 N N . ALA A 1 82 ? 11.852 -9.998 20.604 1.00 45.41 82 ALA A N 1
ATOM 665 C CA . ALA A 1 82 ? 11.806 -8.556 20.746 1.00 45.41 82 ALA A CA 1
ATOM 666 C C . ALA A 1 82 ? 12.318 -7.843 19.484 1.00 45.41 82 ALA A C 1
ATOM 668 O O . ALA A 1 82 ? 13.367 -8.193 18.939 1.00 45.41 82 ALA A O 1
ATOM 669 N N . VAL A 1 83 ? 11.587 -6.809 19.066 1.00 46.44 83 VAL A N 1
ATOM 670 C CA . VAL A 1 83 ? 12.028 -5.828 18.071 1.00 46.44 83 VAL A CA 1
ATOM 671 C C . VAL A 1 83 ? 13.341 -5.206 18.564 1.00 46.44 83 VAL A C 1
ATOM 673 O O . VAL A 1 83 ? 13.363 -4.647 19.666 1.00 46.44 83 VAL A O 1
ATOM 676 N N . PRO A 1 84 ? 14.448 -5.274 17.803 1.00 40.50 84 PRO A N 1
ATOM 677 C CA . PRO A 1 84 ? 15.660 -4.579 18.191 1.00 40.50 84 PRO A CA 1
ATOM 678 C C . PRO A 1 84 ? 15.427 -3.080 17.988 1.00 40.50 84 PRO A C 1
ATOM 680 O O . PRO A 1 84 ? 15.405 -2.584 16.863 1.00 40.50 84 PRO A O 1
ATOM 683 N N . GLN A 1 85 ? 15.244 -2.354 19.092 1.00 55.38 85 GLN A N 1
ATOM 684 C CA . GLN A 1 85 ? 15.344 -0.897 19.117 1.00 55.38 85 GLN A CA 1
ATOM 685 C C . GLN A 1 85 ? 16.704 -0.528 18.513 1.00 55.38 85 GLN A C 1
ATOM 687 O O . GLN A 1 85 ? 17.747 -0.889 19.070 1.00 55.38 85 GLN A O 1
ATOM 692 N N . ARG A 1 86 ? 16.704 0.136 17.349 1.00 43.62 86 ARG A N 1
ATOM 693 C CA . ARG A 1 86 ? 17.924 0.649 16.717 1.00 43.6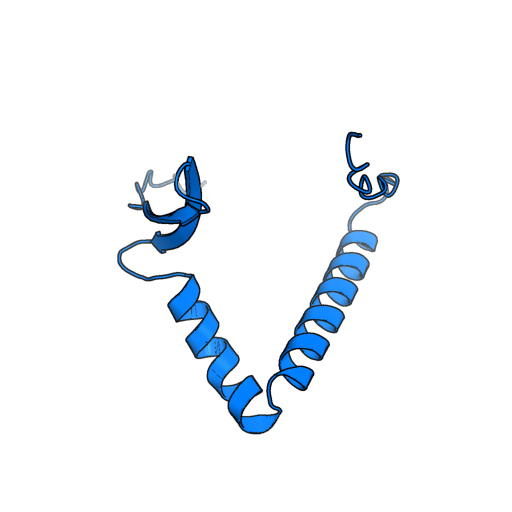2 86 ARG A CA 1
ATOM 694 C C . ARG A 1 86 ? 18.627 1.545 17.735 1.00 43.62 86 ARG A C 1
ATOM 696 O 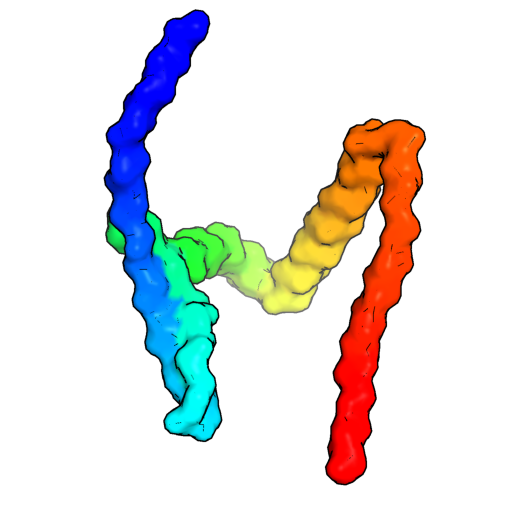O . ARG A 1 86 ? 18.188 2.662 17.992 1.00 43.62 86 ARG A O 1
ATOM 703 N N . ARG A 1 87 ? 19.718 1.061 18.329 1.00 43.34 87 ARG A N 1
ATOM 704 C CA . ARG A 1 87 ? 20.627 1.929 19.076 1.00 43.34 87 ARG A CA 1
ATOM 705 C C . ARG A 1 87 ? 21.258 2.877 18.066 1.00 43.34 87 ARG A C 1
ATOM 707 O O . ARG A 1 87 ? 21.982 2.434 17.179 1.00 43.34 87 ARG A O 1
ATOM 714 N N . SER A 1 88 ? 20.954 4.164 18.216 1.00 41.44 88 SER A N 1
ATOM 715 C CA . SER A 1 88 ? 21.727 5.254 17.630 1.00 41.44 88 SER A CA 1
ATOM 716 C C . SER A 1 88 ? 23.198 5.012 17.954 1.00 41.44 88 SER A C 1
ATOM 718 O O . SER A 1 88 ? 23.577 4.950 19.126 1.00 41.44 88 SER A O 1
ATOM 720 N N . VAL A 1 89 ? 24.011 4.810 16.921 1.00 57.09 89 VAL A N 1
ATOM 721 C CA . VAL A 1 89 ? 25.467 4.864 17.053 1.00 57.09 89 VAL A CA 1
ATOM 722 C C . VAL A 1 89 ? 25.826 6.321 17.367 1.00 57.09 89 VAL A C 1
ATOM 724 O O . VAL A 1 89 ? 25.157 7.234 16.879 1.00 57.09 89 VAL A O 1
ATOM 727 N N . ARG A 1 90 ? 26.783 6.499 18.281 1.00 46.44 90 ARG A N 1
ATOM 728 C CA . ARG A 1 90 ? 27.341 7.801 18.670 1.00 46.44 90 ARG A CA 1
ATOM 729 C C . ARG A 1 90 ? 28.023 8.491 17.499 1.00 46.44 90 ARG A C 1
ATOM 731 O O . ARG A 1 90 ? 28.593 7.756 16.665 1.00 46.44 90 ARG A O 1
#

pLDDT: mean 76.87, std 18.08, range [40.19, 94.75]